Protein AF-A0A1I7KF90-F1 (a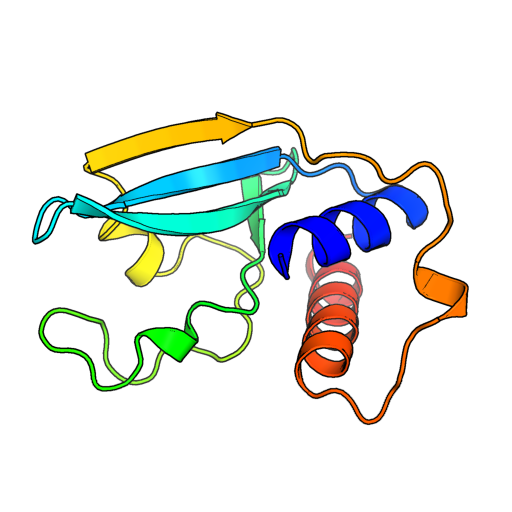fdb_monomer_lite)

Radius of gyration: 13.89 Å; chains: 1; bounding box: 34×28×33 Å

Foldseek 3Di:
DLQLLLQQQCVVVVWHWKWKWFAAPPPRDTDIWIATPVRWTWDQCLCVCAPPPPADHPDDNIGTGHDDPSVVRRHPDIDIHGRDHDPDRPVVPDDPVDPSSVSSVVSVVCCVVPPD

Structure (mmCIF, N/CA/C/O backbone):
data_AF-A0A1I7KF90-F1
#
_entry.id   AF-A0A1I7KF90-F1
#
loop_
_atom_site.group_PDB
_atom_site.id
_atom_site.type_symbol
_atom_site.label_atom_id
_atom_site.label_alt_id
_atom_site.label_comp_id
_atom_site.label_asym_id
_atom_site.label_entity_id
_atom_site.label_seq_id
_atom_site.pdbx_PDB_ins_code
_atom_site.Cartn_x
_atom_site.Cartn_y
_atom_site.Cartn_z
_atom_site.occupancy
_atom_site.B_iso_or_equiv
_atom_site.auth_seq_id
_atom_site.auth_comp_id
_atom_site.auth_asym_id
_atom_site.auth_atom_id
_atom_site.pdbx_PDB_model_num
ATOM 1 N N . MET A 1 1 ? 0.189 13.649 -0.388 1.00 59.22 1 MET A N 1
ATOM 2 C CA . MET A 1 1 ? 0.467 12.379 -1.100 1.00 59.22 1 MET A CA 1
ATOM 3 C C . MET A 1 1 ? -0.632 11.377 -0.757 1.00 59.22 1 MET A C 1
ATOM 5 O O . MET A 1 1 ? -1.316 11.559 0.235 1.00 59.22 1 MET A O 1
ATOM 9 N N . GLY A 1 2 ? -0.891 10.368 -1.585 1.00 64.56 2 GLY A N 1
ATOM 10 C CA . GLY A 1 2 ? -2.072 9.494 -1.436 1.00 64.56 2 GLY A CA 1
ATOM 11 C C . GLY A 1 2 ? -2.014 8.598 -0.220 1.00 64.56 2 GLY A C 1
ATOM 12 O O . GLY A 1 2 ? -3.022 8.426 0.451 1.00 64.56 2 GLY A O 1
ATOM 13 N N . SER A 1 3 ? -0.815 8.112 0.090 1.00 71.69 3 SER A N 1
ATOM 14 C CA . SER A 1 3 ? -0.542 7.311 1.278 1.00 71.69 3 SER A CA 1
ATOM 15 C C . SER A 1 3 ? -0.705 8.130 2.567 1.00 71.69 3 SER A C 1
ATOM 17 O O . SER A 1 3 ? -1.196 7.598 3.550 1.00 71.69 3 SER A O 1
ATOM 19 N N . GLU A 1 4 ? -0.407 9.437 2.561 1.00 76.75 4 GLU A N 1
ATOM 20 C CA . GLU A 1 4 ? -0.634 10.320 3.725 1.00 76.75 4 GLU A CA 1
ATOM 21 C C . GLU A 1 4 ? -2.129 10.526 4.008 1.00 76.75 4 GLU A C 1
ATOM 23 O O . GLU A 1 4 ? -2.558 10.434 5.155 1.00 76.75 4 GLU A O 1
ATOM 28 N N . LEU A 1 5 ? -2.934 10.761 2.961 1.00 76.75 5 LEU A N 1
ATOM 29 C CA . LEU A 1 5 ? -4.390 10.869 3.099 1.00 76.75 5 LEU A CA 1
ATOM 30 C C . LEU A 1 5 ? -4.996 9.541 3.565 1.00 76.75 5 LEU A C 1
ATOM 32 O O . LEU A 1 5 ? -5.842 9.531 4.450 1.00 76.75 5 LEU A O 1
ATOM 36 N N . LEU A 1 6 ? -4.531 8.410 3.029 1.00 79.44 6 LEU A N 1
ATOM 37 C CA . LEU A 1 6 ? -4.990 7.100 3.486 1.00 79.44 6 LEU A CA 1
ATOM 38 C C . LEU A 1 6 ? -4.634 6.843 4.948 1.00 79.44 6 LEU A C 1
ATOM 40 O O . LEU A 1 6 ? -5.488 6.406 5.710 1.00 79.44 6 LEU A O 1
ATOM 44 N N . ALA A 1 7 ? -3.403 7.147 5.352 1.00 84.12 7 ALA A N 1
ATOM 45 C CA . ALA A 1 7 ? -2.960 6.939 6.721 1.00 84.12 7 ALA A CA 1
ATOM 46 C C . ALA A 1 7 ? -3.770 7.780 7.709 1.00 84.12 7 ALA A C 1
ATOM 48 O O . ALA A 1 7 ? -4.163 7.283 8.760 1.00 84.12 7 ALA A O 1
ATOM 49 N N . GLN A 1 8 ? -4.068 9.032 7.356 1.00 83.06 8 GLN A N 1
ATOM 50 C CA . GLN A 1 8 ? -4.925 9.891 8.164 1.00 83.06 8 GLN A CA 1
ATOM 51 C C . GLN A 1 8 ? -6.357 9.334 8.252 1.00 83.06 8 GLN A C 1
ATOM 53 O O . GLN A 1 8 ? -6.921 9.281 9.342 1.00 83.06 8 GLN A O 1
ATOM 58 N N . TYR A 1 9 ? -6.928 8.867 7.137 1.00 81.00 9 TYR A N 1
ATOM 59 C CA . TYR A 1 9 ? -8.276 8.294 7.118 1.00 81.00 9 TYR A CA 1
ATOM 60 C C . TYR A 1 9 ? -8.367 7.018 7.965 1.00 81.00 9 TYR A C 1
ATOM 62 O O . TYR A 1 9 ? -9.309 6.838 8.735 1.00 81.00 9 TYR A O 1
ATOM 70 N N . LEU A 1 10 ? -7.363 6.146 7.870 1.00 85.56 10 LEU A N 1
ATOM 71 C CA . LEU A 1 10 ? -7.251 4.945 8.696 1.00 85.56 10 LEU A CA 1
ATOM 72 C C . LEU A 1 10 ? -7.094 5.306 10.178 1.00 85.56 10 LEU A C 1
ATOM 74 O O . LEU A 1 10 ? -7.802 4.750 11.017 1.00 85.56 10 LEU A O 1
ATOM 78 N N . PHE A 1 11 ? -6.257 6.295 10.495 1.00 87.00 11 PHE A N 1
ATOM 79 C CA . PHE A 1 11 ? -6.051 6.766 11.862 1.00 87.00 11 PHE A CA 1
ATOM 80 C C . PHE A 1 11 ? -7.335 7.324 12.493 1.00 87.00 11 PHE A C 1
ATOM 82 O O . PHE A 1 11 ? -7.661 6.973 13.626 1.00 87.00 11 PHE A O 1
ATOM 89 N N . GLU A 1 12 ? -8.111 8.125 11.754 1.00 83.75 12 GLU A N 1
ATOM 90 C CA . GLU A 1 12 ? -9.434 8.617 12.182 1.00 83.75 12 GLU A CA 1
ATOM 91 C C . GLU A 1 12 ? -10.423 7.476 12.475 1.00 83.75 12 GLU A C 1
ATOM 93 O O . GLU A 1 12 ? -11.322 7.627 13.303 1.00 83.75 12 GLU A O 1
ATOM 98 N N . ASN A 1 13 ? -10.218 6.315 11.850 1.00 81.81 13 ASN A N 1
ATOM 99 C CA . ASN A 1 13 ? -10.981 5.091 12.073 1.00 81.81 13 ASN A CA 1
ATOM 100 C C . ASN A 1 13 ? -10.294 4.111 13.048 1.00 81.81 13 ASN A C 1
ATOM 102 O O . ASN A 1 13 ? -10.665 2.941 13.105 1.00 81.81 13 ASN A O 1
ATOM 106 N N . ASN A 1 14 ? -9.350 4.592 13.866 1.00 86.00 14 ASN A N 1
ATOM 107 C CA . ASN A 1 14 ? -8.600 3.837 14.882 1.00 86.00 14 ASN A CA 1
ATOM 108 C C . ASN A 1 14 ? -7.680 2.734 14.330 1.00 86.00 14 ASN A C 1
ATOM 110 O O . ASN A 1 14 ? -7.353 1.782 15.039 1.00 86.00 14 ASN A O 1
ATOM 114 N N . ILE A 1 15 ? -7.237 2.866 13.082 1.00 87.62 15 ILE A N 1
ATOM 115 C CA . ILE A 1 15 ? -6.297 1.949 12.440 1.00 87.62 15 ILE A CA 1
ATOM 116 C C . ILE A 1 15 ? -4.958 2.668 12.305 1.00 87.62 15 ILE A C 1
ATOM 118 O O . ILE A 1 15 ? -4.785 3.567 11.483 1.00 87.62 15 ILE A O 1
ATOM 122 N N . GLU A 1 16 ? -3.995 2.279 13.136 1.00 89.81 16 GLU A N 1
ATOM 123 C CA . GLU A 1 16 ? -2.637 2.814 13.063 1.00 89.81 16 GLU A CA 1
ATOM 124 C C . GLU A 1 16 ? -1.844 2.150 11.933 1.00 89.81 16 GLU A C 1
ATOM 126 O O . GLU A 1 16 ? -1.791 0.922 11.823 1.00 89.81 16 GLU A O 1
ATOM 131 N N . THR A 1 17 ? -1.167 2.976 11.139 1.00 91.94 17 THR A N 1
ATOM 132 C CA . THR A 1 17 ? -0.268 2.533 10.071 1.00 91.94 17 THR A CA 1
ATOM 133 C C . THR A 1 17 ? 1.091 3.207 10.168 1.00 91.94 17 THR A C 1
ATOM 135 O O . THR A 1 17 ? 1.202 4.334 10.647 1.00 91.94 17 THR A O 1
ATOM 138 N N . GLU A 1 18 ? 2.106 2.557 9.624 1.00 93.00 18 GLU A N 1
ATOM 139 C CA . GLU A 1 18 ? 3.410 3.127 9.309 1.00 93.00 18 GLU A CA 1
ATOM 140 C C . GLU A 1 18 ? 3.527 3.326 7.794 1.00 93.00 18 GLU A C 1
ATOM 142 O O . GLU A 1 18 ? 2.937 2.574 7.017 1.00 93.00 18 GLU A O 1
ATOM 147 N N . MET A 1 19 ? 4.271 4.344 7.360 1.00 92.81 19 MET A N 1
ATOM 148 C CA . MET A 1 19 ? 4.631 4.516 5.954 1.00 92.81 19 MET A CA 1
ATOM 149 C C . MET A 1 19 ? 5.938 3.781 5.687 1.00 92.81 19 MET A C 1
ATOM 151 O O . MET A 1 19 ? 6.928 3.996 6.384 1.00 92.81 19 MET A O 1
ATOM 155 N N . ILE A 1 20 ? 5.955 2.946 4.655 1.00 94.62 20 ILE A N 1
ATOM 156 C CA . ILE A 1 20 ? 7.173 2.307 4.171 1.00 94.62 20 ILE A CA 1
ATOM 157 C C . ILE A 1 20 ? 7.592 3.018 2.893 1.00 94.62 20 ILE A C 1
ATOM 159 O O . ILE A 1 20 ? 6.880 2.961 1.895 1.00 94.62 20 ILE A O 1
ATOM 163 N N . ASN A 1 21 ? 8.751 3.670 2.928 1.00 94.88 21 ASN A N 1
ATOM 164 C CA . ASN A 1 21 ? 9.408 4.235 1.756 1.00 94.88 21 ASN A CA 1
ATOM 165 C C . ASN A 1 21 ? 10.471 3.250 1.262 1.00 94.88 21 ASN A C 1
ATOM 167 O O . ASN A 1 21 ? 11.539 3.116 1.867 1.00 94.88 21 ASN A O 1
ATOM 171 N N . GLY A 1 22 ? 10.137 2.512 0.206 1.00 95.94 22 GLY A N 1
ATOM 172 C CA . GLY A 1 22 ? 11.005 1.513 -0.399 1.00 95.94 22 GLY A CA 1
ATOM 173 C C . GLY A 1 22 ? 11.770 2.057 -1.601 1.00 95.94 22 GLY A C 1
ATOM 174 O O . GLY A 1 22 ? 11.211 2.770 -2.431 1.00 95.94 22 GLY A O 1
ATOM 175 N N . THR A 1 23 ? 13.031 1.656 -1.732 1.00 96.50 23 THR A N 1
ATOM 176 C CA . THR A 1 23 ? 13.912 2.022 -2.850 1.00 96.50 23 THR A CA 1
ATOM 177 C C . THR A 1 23 ? 14.120 0.830 -3.783 1.00 96.50 23 THR A C 1
ATOM 179 O O . THR A 1 23 ? 14.407 -0.288 -3.341 1.00 96.50 23 THR A O 1
ATOM 182 N N . SER A 1 24 ? 14.003 1.065 -5.089 1.00 93.88 24 SER A N 1
ATOM 183 C CA . SER A 1 24 ? 14.302 0.099 -6.148 1.00 93.88 24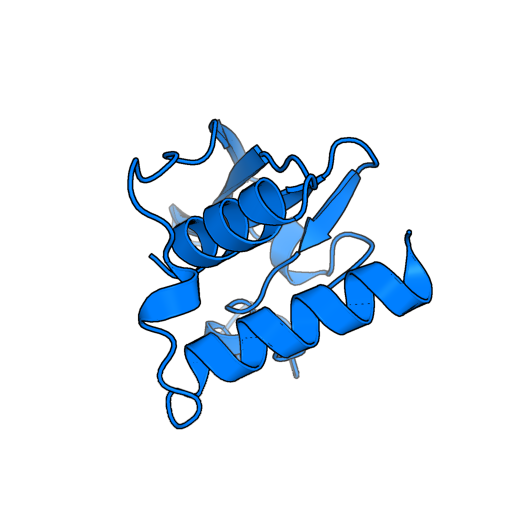 SER A CA 1
ATOM 184 C C . SER A 1 24 ? 15.804 0.025 -6.417 1.00 93.88 24 SER A C 1
ATOM 186 O O . SER A 1 24 ? 16.471 1.041 -6.602 1.00 93.88 24 SER A O 1
ATOM 188 N N . LYS A 1 25 ? 16.353 -1.191 -6.522 1.00 89.19 25 LYS A N 1
ATOM 189 C CA . LYS A 1 25 ? 17.765 -1.388 -6.903 1.00 89.19 25 LYS A CA 1
ATOM 190 C C . LYS A 1 25 ? 18.038 -1.067 -8.378 1.00 89.19 25 LYS A C 1
ATOM 192 O O . LYS A 1 25 ? 19.190 -0.860 -8.751 1.00 89.19 25 LYS A O 1
ATOM 197 N N . MET A 1 26 ? 17.010 -1.108 -9.227 1.00 87.81 26 MET A N 1
ATOM 198 C CA . MET A 1 26 ? 17.181 -1.000 -10.680 1.00 87.81 26 MET A CA 1
ATOM 199 C C . MET A 1 26 ? 17.542 0.425 -11.099 1.00 87.81 26 MET A C 1
ATOM 201 O O . MET A 1 26 ? 18.397 0.621 -11.957 1.00 87.81 26 MET A O 1
ATOM 205 N N . ASP A 1 27 ? 16.907 1.408 -10.471 1.00 88.88 27 ASP A N 1
ATOM 206 C CA . ASP A 1 27 ? 16.925 2.808 -10.892 1.00 88.88 27 ASP A CA 1
ATOM 207 C C . ASP A 1 27 ? 16.953 3.803 -9.719 1.00 88.88 27 ASP A C 1
ATOM 209 O O . ASP A 1 27 ? 16.956 5.011 -9.946 1.00 88.88 27 ASP A O 1
ATOM 213 N N . ASN A 1 28 ? 17.013 3.319 -8.471 1.00 90.56 28 ASN A N 1
ATOM 214 C CA . ASN A 1 28 ? 16.874 4.118 -7.247 1.00 90.56 28 ASN A CA 1
ATOM 215 C C . ASN A 1 28 ? 15.554 4.903 -7.173 1.00 90.56 28 ASN A C 1
ATOM 217 O O . ASN A 1 28 ? 15.476 5.909 -6.471 1.00 90.56 28 ASN A O 1
ATOM 221 N N . SER A 1 29 ? 14.516 4.462 -7.890 1.00 92.12 29 SER A N 1
ATOM 222 C CA . SER A 1 29 ? 13.175 5.014 -7.713 1.00 92.12 29 SER A CA 1
ATOM 223 C C . SER A 1 29 ? 12.616 4.638 -6.341 1.00 92.12 29 SER A C 1
ATOM 225 O O . SER A 1 29 ? 12.988 3.617 -5.753 1.00 92.12 29 SER A O 1
ATOM 227 N N . HIS A 1 30 ? 11.716 5.477 -5.834 1.00 93.00 30 HIS A N 1
ATOM 228 C CA . HIS A 1 30 ? 11.066 5.287 -4.544 1.00 93.00 30 HIS A CA 1
ATOM 229 C C . HIS A 1 30 ? 9.591 4.961 -4.723 1.00 93.00 30 HIS A C 1
ATOM 231 O O . HIS A 1 30 ? 8.933 5.483 -5.626 1.00 93.00 30 HIS A O 1
ATOM 237 N N . HIS A 1 31 ? 9.065 4.146 -3.818 1.00 94.38 31 HIS A N 1
ATOM 238 C CA . HIS A 1 31 ? 7.646 3.848 -3.732 1.00 94.38 31 HIS A CA 1
ATOM 239 C C . HIS A 1 31 ? 7.195 3.812 -2.278 1.00 94.38 31 HIS A C 1
ATOM 241 O O . HIS A 1 31 ? 7.925 3.327 -1.415 1.00 94.38 31 HIS A O 1
ATOM 247 N N . VAL A 1 32 ? 5.999 4.339 -2.014 1.00 93.44 32 VAL A N 1
ATOM 248 C CA . VAL A 1 32 ? 5.483 4.515 -0.654 1.00 93.44 32 VAL A CA 1
ATOM 249 C C . VAL A 1 32 ? 4.146 3.817 -0.489 1.00 93.44 32 VAL A C 1
ATOM 251 O O . VAL A 1 32 ? 3.167 4.174 -1.145 1.00 93.44 32 VAL A O 1
ATOM 254 N N . TRP A 1 33 ? 4.085 2.897 0.466 1.00 94.69 33 TRP A N 1
ATOM 255 C CA . TRP A 1 33 ? 2.862 2.206 0.870 1.00 94.69 33 TRP A CA 1
ATOM 256 C C . TRP A 1 33 ? 2.683 2.256 2.387 1.00 94.69 33 TRP A C 1
ATOM 258 O O . TRP A 1 33 ? 3.566 2.719 3.113 1.00 94.69 33 TRP A O 1
ATOM 268 N N . LEU A 1 34 ? 1.522 1.817 2.869 1.00 94.25 34 LEU A N 1
ATOM 269 C CA . LEU A 1 34 ? 1.235 1.729 4.297 1.00 94.25 34 LEU A CA 1
ATOM 270 C C . LEU A 1 34 ? 1.345 0.293 4.792 1.00 94.25 34 LEU A C 1
ATOM 272 O O . LEU A 1 34 ? 1.068 -0.654 4.057 1.00 94.25 34 LEU 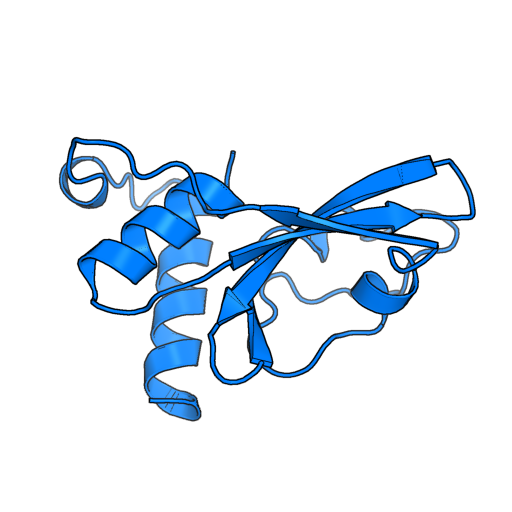A O 1
ATOM 276 N N . CYS A 1 35 ? 1.704 0.150 6.060 1.00 94.69 35 CYS A N 1
ATOM 277 C CA . CYS A 1 35 ? 1.698 -1.119 6.769 1.00 94.69 35 CYS A CA 1
ATOM 278 C C . CYS A 1 35 ? 1.005 -0.951 8.121 1.00 94.69 35 CYS A C 1
ATOM 280 O O . CYS A 1 35 ? 1.283 0.013 8.833 1.00 94.69 35 CYS A O 1
ATOM 282 N N . THR A 1 36 ? 0.091 -1.849 8.482 1.00 93.06 36 THR A N 1
ATOM 283 C CA . THR A 1 36 ? -0.489 -1.872 9.834 1.00 93.06 36 THR A CA 1
ATOM 284 C C . THR A 1 36 ? 0.471 -2.536 10.828 1.00 93.06 36 THR A C 1
ATOM 286 O O . THR A 1 36 ? 1.448 -3.178 10.442 1.00 93.06 36 THR A O 1
ATOM 289 N N . LYS A 1 37 ? 0.166 -2.442 12.130 1.00 89.38 37 LYS A N 1
ATOM 290 C CA . LYS A 1 37 ? 0.892 -3.191 13.176 1.00 89.38 37 LYS A CA 1
ATOM 291 C C . LYS A 1 37 ? 0.826 -4.712 12.997 1.00 89.38 37 LYS A C 1
ATOM 293 O O . LYS A 1 37 ? 1.735 -5.403 13.444 1.00 89.38 37 LYS A O 1
ATOM 298 N N . ASP A 1 38 ? -0.217 -5.209 12.336 1.00 90.44 38 ASP A N 1
ATOM 299 C CA . ASP A 1 38 ? -0.427 -6.631 12.041 1.00 90.44 38 ASP A CA 1
ATOM 300 C C . ASP A 1 38 ? 0.206 -7.052 10.699 1.00 90.44 38 ASP A C 1
ATOM 302 O O . ASP A 1 38 ? -0.190 -8.051 10.105 1.00 90.44 38 ASP A O 1
ATOM 306 N N . GLU A 1 39 ? 1.173 -6.270 10.204 1.00 91.94 39 GLU A N 1
ATOM 307 C CA . GLU A 1 39 ? 1.916 -6.509 8.957 1.00 91.94 39 GLU A CA 1
ATOM 308 C C . GLU A 1 39 ? 1.033 -6.548 7.692 1.00 91.94 39 GLU A C 1
ATOM 310 O O . GLU A 1 39 ? 1.393 -7.144 6.673 1.00 91.94 39 GLU A O 1
ATOM 315 N N . ILE A 1 40 ? -0.122 -5.871 7.724 1.00 95.25 40 ILE A N 1
ATOM 316 C CA . ILE A 1 40 ? -1.008 -5.745 6.563 1.00 95.25 40 ILE A CA 1
ATOM 317 C C . ILE A 1 40 ? -0.518 -4.590 5.693 1.00 95.25 40 ILE A C 1
ATOM 319 O O . ILE A 1 40 ? -0.577 -3.426 6.084 1.00 95.25 40 ILE A O 1
ATOM 323 N N . THR A 1 41 ? -0.075 -4.920 4.484 1.00 95.69 41 THR A N 1
ATOM 324 C CA . THR A 1 41 ? 0.267 -3.971 3.423 1.00 95.69 41 THR A CA 1
ATOM 325 C C . THR A 1 41 ? -0.994 -3.348 2.841 1.00 95.69 41 THR A C 1
ATOM 327 O O . THR A 1 41 ? -1.940 -4.065 2.515 1.00 95.69 41 THR A O 1
ATOM 330 N N . ILE A 1 42 ? -0.985 -2.027 2.671 1.00 95.00 42 ILE A N 1
ATOM 331 C CA . ILE A 1 42 ? -2.041 -1.258 2.015 1.00 95.00 42 ILE A CA 1
ATOM 332 C C . ILE A 1 42 ? -1.397 -0.322 0.985 1.00 95.00 42 ILE A C 1
ATOM 334 O O . ILE A 1 42 ? -0.650 0.593 1.340 1.00 95.00 42 ILE A O 1
ATOM 338 N N . ASP A 1 43 ? -1.708 -0.529 -0.293 1.00 94.31 43 ASP A N 1
ATOM 339 C CA . ASP A 1 43 ? -1.179 0.267 -1.401 1.00 94.31 43 ASP A CA 1
ATOM 340 C C . ASP A 1 43 ? -2.247 0.539 -2.466 1.00 94.31 43 ASP A C 1
ATOM 342 O O . ASP A 1 43 ? -2.766 -0.370 -3.106 1.00 94.31 43 ASP A O 1
ATOM 346 N N . ILE A 1 44 ? -2.561 1.817 -2.669 1.00 92.56 44 ILE A N 1
ATOM 347 C CA . ILE A 1 44 ? -3.572 2.300 -3.628 1.00 92.56 44 ILE A CA 1
ATOM 348 C C . ILE A 1 44 ? -2.952 2.912 -4.895 1.00 92.56 44 ILE A C 1
ATOM 350 O O . ILE A 1 44 ? -3.653 3.500 -5.724 1.00 92.56 44 ILE A O 1
ATOM 354 N N . THR A 1 45 ? -1.622 2.884 -4.987 1.00 92.12 45 THR A N 1
ATOM 355 C CA . THR A 1 45 ? -0.837 3.548 -6.035 1.00 92.12 45 THR A CA 1
ATOM 356 C C . THR A 1 45 ? 0.092 2.602 -6.787 1.00 92.12 45 THR A C 1
ATOM 358 O O . THR A 1 45 ? 0.712 3.028 -7.755 1.00 92.12 45 THR A O 1
ATOM 361 N N . ALA A 1 46 ? 0.175 1.328 -6.391 1.00 91.94 46 ALA A N 1
ATOM 362 C CA . ALA A 1 46 ? 0.997 0.305 -7.037 1.00 91.94 46 ALA A CA 1
ATOM 363 C C . ALA A 1 46 ? 0.788 0.215 -8.560 1.00 91.94 46 ALA A C 1
ATOM 365 O O . ALA A 1 46 ? 1.728 -0.015 -9.321 1.00 91.94 46 ALA A O 1
ATOM 366 N N . ASP A 1 47 ? -0.442 0.422 -9.026 1.00 92.88 47 ASP A N 1
ATOM 367 C CA . ASP A 1 47 ? -0.810 0.349 -10.438 1.00 92.88 47 ASP A CA 1
ATOM 368 C C . ASP A 1 47 ? -0.206 1.457 -11.307 1.00 92.88 47 ASP A C 1
ATOM 370 O O . ASP A 1 47 ? -0.205 1.318 -12.530 1.00 92.88 47 ASP A O 1
ATOM 374 N N . GLN A 1 48 ? 0.387 2.502 -10.718 1.00 92.31 48 GLN A N 1
ATOM 375 C CA . GLN A 1 48 ? 1.165 3.504 -11.460 1.00 92.31 48 GLN A CA 1
ATOM 376 C C . GLN A 1 48 ? 2.359 2.895 -12.219 1.00 92.31 48 GLN A C 1
ATOM 378 O O . GLN A 1 48 ? 2.866 3.489 -13.172 1.00 92.31 48 GLN A O 1
ATOM 383 N N . PHE A 1 49 ? 2.803 1.705 -11.803 1.00 92.38 49 PHE A N 1
ATOM 384 C CA . PHE A 1 49 ? 3.898 0.962 -12.421 1.00 92.38 49 PHE A CA 1
ATOM 385 C C . PHE A 1 49 ? 3.441 0.017 -13.544 1.00 92.38 49 PHE A C 1
ATOM 387 O O . PHE A 1 49 ? 4.276 -0.621 -14.187 1.00 92.38 49 PHE A O 1
ATOM 394 N N . ASN A 1 50 ? 2.136 -0.074 -13.827 1.00 92.31 50 ASN A N 1
ATOM 395 C CA . ASN A 1 50 ? 1.641 -0.902 -14.925 1.00 92.31 50 ASN A CA 1
ATOM 396 C C . ASN A 1 50 ? 2.200 -0.433 -16.277 1.00 92.31 50 ASN A C 1
ATOM 398 O O . ASN A 1 50 ? 2.119 0.739 -16.638 1.00 92.31 50 ASN A O 1
ATOM 402 N N . GLY A 1 51 ? 2.746 -1.380 -17.046 1.00 90.56 51 GLY A N 1
ATOM 403 C CA . GLY A 1 51 ? 3.336 -1.118 -18.363 1.00 90.56 51 GLY A CA 1
ATOM 404 C C . GLY A 1 51 ? 4.777 -0.601 -18.330 1.00 90.56 51 GLY A C 1
ATOM 405 O O . GLY A 1 51 ? 5.349 -0.374 -19.395 1.00 90.56 51 GLY A O 1
ATOM 406 N N . GLN A 1 52 ? 5.376 -0.441 -17.148 1.00 90.81 52 GLN A N 1
ATOM 407 C CA . GLN A 1 52 ? 6.790 -0.093 -17.024 1.00 90.81 52 GLN A CA 1
ATOM 408 C C . GLN A 1 52 ? 7.683 -1.332 -17.182 1.00 90.81 52 GLN A C 1
ATOM 410 O O . GLN A 1 52 ? 7.358 -2.427 -16.719 1.00 90.81 52 GLN A O 1
ATOM 415 N N . GLU A 1 53 ? 8.827 -1.160 -17.844 1.00 89.31 53 GLU A N 1
ATOM 416 C CA . GLU A 1 53 ? 9.807 -2.232 -18.019 1.00 89.31 53 GLU A CA 1
ATOM 417 C C . GLU A 1 53 ? 10.399 -2.653 -16.664 1.00 89.31 53 GLU A C 1
ATOM 419 O O . GLU A 1 53 ? 10.712 -1.817 -15.820 1.00 89.31 53 GLU A O 1
ATOM 424 N N . GLY A 1 54 ? 10.531 -3.962 -16.437 1.00 86.44 54 GLY A N 1
ATOM 425 C CA . GLY A 1 54 ? 11.028 -4.506 -15.168 1.00 86.44 54 GLY A CA 1
ATOM 426 C C . GLY A 1 54 ? 9.992 -4.567 -14.039 1.00 86.44 54 GLY A C 1
ATOM 427 O O . GLY A 1 54 ? 10.301 -5.114 -12.981 1.00 86.44 54 GLY A O 1
ATOM 428 N N . MET A 1 55 ? 8.765 -4.082 -14.260 1.00 92.12 55 MET A N 1
ATOM 429 C CA . MET A 1 55 ? 7.665 -4.160 -13.293 1.00 92.12 55 MET A CA 1
ATOM 430 C C . MET A 1 55 ? 6.741 -5.361 -13.574 1.00 92.12 55 MET A C 1
ATOM 432 O O . MET A 1 55 ? 6.677 -5.842 -14.711 1.00 92.12 55 MET A O 1
ATOM 436 N N . PRO A 1 56 ? 6.018 -5.888 -12.564 1.00 91.56 56 PRO A N 1
ATOM 437 C CA . PRO A 1 56 ? 5.055 -6.964 -12.768 1.00 91.56 56 PRO A CA 1
ATOM 438 C C . PRO A 1 56 ? 3.953 -6.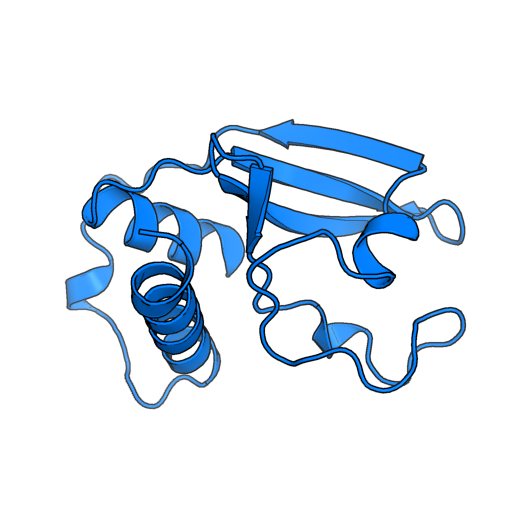544 -13.746 1.00 91.56 56 PRO A C 1
ATOM 440 O O . PRO A 1 56 ? 3.496 -5.403 -13.740 1.00 91.56 56 PRO A O 1
ATOM 443 N N . SER A 1 57 ? 3.481 -7.481 -14.565 1.00 88.44 57 SER A N 1
ATOM 444 C CA . SER A 1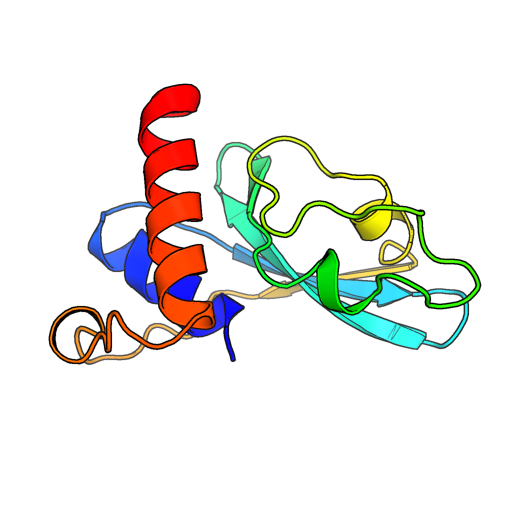 57 ? 2.302 -7.260 -15.406 1.00 88.44 57 SER A CA 1
ATOM 445 C C . SER A 1 57 ? 1.021 -7.317 -14.569 1.00 88.44 57 SER A C 1
ATOM 447 O O . SER A 1 57 ? 0.871 -8.251 -13.782 1.00 88.44 57 SER A O 1
ATOM 449 N N . ASN A 1 58 ? 0.071 -6.412 -14.823 1.00 88.69 58 ASN A N 1
ATOM 450 C CA . ASN A 1 58 ? -1.261 -6.382 -14.198 1.00 88.69 58 ASN A CA 1
ATOM 451 C C . ASN A 1 58 ? -1.223 -6.223 -12.669 1.00 88.69 58 ASN A C 1
ATOM 453 O O . ASN A 1 58 ? -1.820 -7.008 -11.936 1.00 88.69 58 ASN A O 1
ATOM 457 N N . ILE A 1 59 ? -0.513 -5.204 -12.191 1.00 94.19 59 ILE A N 1
ATOM 458 C CA . ILE A 1 59 ? -0.534 -4.792 -10.788 1.00 94.19 59 ILE A CA 1
ATOM 459 C C . ILE A 1 59 ? -1.952 -4.337 -10.435 1.00 94.19 59 ILE A C 1
ATOM 461 O O . ILE A 1 59 ? -2.540 -3.521 -11.154 1.00 94.19 59 ILE A O 1
ATOM 465 N N . GLU A 1 60 ? -2.490 -4.879 -9.342 1.00 93.94 60 GLU A N 1
ATOM 466 C CA . GLU A 1 60 ? -3.825 -4.538 -8.856 1.00 93.94 60 GLU A CA 1
ATOM 467 C C . GLU A 1 60 ? -3.910 -3.040 -8.502 1.00 93.94 60 GLU A C 1
ATOM 469 O O . GLU A 1 60 ? -2.973 -2.498 -7.910 1.00 93.94 60 GLU A O 1
ATOM 474 N N . PRO A 1 61 ? -5.026 -2.356 -8.828 1.00 91.50 61 PRO A N 1
ATOM 475 C CA . PRO A 1 61 ? -5.220 -0.944 -8.489 1.00 91.50 61 PRO A CA 1
ATOM 476 C C . PRO A 1 61 ? -5.180 -0.633 -6.994 1.00 91.50 61 PRO A C 1
ATOM 478 O O . PRO A 1 61 ? -4.925 0.517 -6.624 1.00 91.50 61 PRO A O 1
ATOM 481 N N . ILE A 1 62 ? -5.496 -1.635 -6.172 1.00 93.88 62 ILE A N 1
ATOM 482 C CA . ILE A 1 62 ? -5.547 -1.587 -4.715 1.00 93.88 62 ILE A CA 1
ATOM 483 C C . ILE A 1 62 ? -5.027 -2.923 -4.201 1.00 93.88 62 ILE A C 1
ATOM 485 O O . ILE A 1 62 ? -5.539 -3.973 -4.578 1.00 93.88 62 ILE A O 1
ATOM 489 N N . ILE A 1 63 ? -4.042 -2.874 -3.315 1.00 95.12 63 ILE A N 1
ATOM 490 C CA . ILE A 1 63 ? -3.463 -4.039 -2.657 1.00 95.12 63 ILE A CA 1
ATOM 491 C C . ILE A 1 63 ? -3.718 -3.886 -1.162 1.00 95.12 63 ILE A C 1
ATOM 493 O O . ILE A 1 63 ? -3.285 -2.905 -0.563 1.00 95.12 63 ILE A O 1
ATOM 497 N N . VAL A 1 64 ? -4.415 -4.853 -0.564 1.00 95.69 64 VAL A N 1
ATOM 498 C CA . VAL A 1 64 ? -4.620 -4.956 0.889 1.00 95.69 64 VAL A CA 1
ATOM 499 C C . VAL A 1 64 ? -4.332 -6.391 1.310 1.00 95.69 64 VAL A C 1
ATOM 501 O O . VAL A 1 64 ? -4.981 -7.314 0.813 1.00 95.69 64 VAL A O 1
ATOM 504 N N . GLY A 1 65 ? -3.360 -6.592 2.198 1.00 95.56 65 GLY A N 1
ATOM 505 C CA . GLY A 1 65 ? -2.971 -7.919 2.676 1.00 95.56 65 GLY A CA 1
ATOM 506 C C . GLY A 1 65 ? -1.460 -8.114 2.722 1.00 95.56 65 GLY A C 1
ATOM 507 O O . GLY A 1 65 ? -0.731 -7.268 3.220 1.00 95.56 65 GLY A O 1
ATOM 508 N N . ASN A 1 66 ? -0.979 -9.245 2.209 1.00 94.62 66 ASN A N 1
ATOM 509 C CA . ASN A 1 66 ? 0.456 -9.533 2.157 1.00 94.62 66 ASN A CA 1
ATOM 510 C C . ASN A 1 66 ? 1.171 -8.672 1.103 1.00 94.62 66 ASN A C 1
ATOM 512 O O . ASN A 1 66 ? 0.570 -8.257 0.110 1.00 94.62 66 ASN A O 1
ATOM 516 N N . GLU A 1 67 ? 2.488 -8.506 1.250 1.00 93.88 67 GLU A N 1
ATOM 517 C CA . GLU A 1 67 ? 3.307 -7.859 0.223 1.00 93.88 67 GLU A CA 1
ATOM 518 C C . GLU A 1 67 ? 3.165 -8.542 -1.151 1.00 93.88 67 GLU A C 1
ATOM 520 O O . GLU A 1 67 ? 3.559 -9.694 -1.365 1.00 93.88 67 GLU A O 1
ATOM 525 N N . ALA A 1 68 ? 2.671 -7.781 -2.126 1.00 94.44 68 ALA A N 1
ATOM 526 C CA . ALA A 1 68 ? 2.698 -8.138 -3.541 1.00 94.44 68 ALA A CA 1
ATOM 527 C C . ALA A 1 68 ? 4.118 -8.071 -4.158 1.00 94.44 68 ALA A C 1
ATOM 529 O O . ALA A 1 68 ? 5.002 -7.408 -3.608 1.00 94.44 68 ALA A O 1
ATOM 530 N N . PRO A 1 69 ? 4.353 -8.693 -5.337 1.00 94.81 69 PRO A N 1
ATOM 531 C CA . PRO A 1 69 ? 5.657 -8.695 -6.010 1.00 94.81 69 PRO A CA 1
ATOM 532 C C . PRO A 1 69 ? 6.279 -7.313 -6.243 1.00 94.81 69 PRO A C 1
ATOM 534 O O . PRO A 1 69 ? 7.499 -7.192 -6.183 1.00 94.81 69 PRO A O 1
ATOM 537 N N . ILE A 1 70 ? 5.462 -6.277 -6.458 1.00 94.50 70 ILE A N 1
ATOM 538 C CA . ILE A 1 70 ? 5.933 -4.897 -6.631 1.00 94.50 70 ILE A CA 1
ATOM 539 C C . ILE A 1 70 ? 6.729 -4.408 -5.410 1.00 94.50 70 ILE A C 1
ATOM 541 O O . ILE A 1 70 ? 7.818 -3.870 -5.570 1.00 94.50 70 ILE A O 1
ATOM 545 N N . HIS A 1 71 ? 6.295 -4.708 -4.183 1.00 95.38 71 HIS A N 1
ATOM 546 C CA . HIS A 1 71 ? 6.996 -4.289 -2.960 1.00 95.38 71 HIS A CA 1
ATOM 547 C C . HIS A 1 71 ? 8.380 -4.934 -2.812 1.00 95.38 71 HIS A C 1
ATOM 549 O O . HIS A 1 71 ? 9.279 -4.366 -2.189 1.00 95.38 71 HIS A O 1
ATOM 555 N N . LYS A 1 72 ? 8.580 -6.117 -3.408 1.00 93.75 72 LYS A N 1
ATOM 556 C CA . LYS A 1 72 ? 9.882 -6.802 -3.424 1.00 93.75 72 LYS A CA 1
ATOM 557 C C . LYS A 1 72 ? 10.877 -6.127 -4.364 1.00 93.75 72 LYS A C 1
ATOM 559 O O . LYS A 1 72 ? 12.077 -6.267 -4.166 1.00 93.75 72 LYS A O 1
ATOM 564 N N . ILE A 1 73 ? 10.401 -5.394 -5.371 1.00 94.81 73 ILE A N 1
ATOM 565 C CA . ILE A 1 73 ? 11.265 -4.589 -6.245 1.00 94.81 73 ILE A CA 1
ATOM 566 C C . ILE A 1 73 ? 11.841 -3.408 -5.456 1.00 94.81 73 ILE A C 1
ATOM 568 O O . ILE A 1 73 ? 13.028 -3.107 -5.570 1.00 94.81 73 ILE A O 1
ATOM 572 N N . PHE A 1 74 ? 11.030 -2.817 -4.577 1.00 95.88 74 PHE A N 1
ATOM 573 C CA . PHE A 1 74 ? 11.392 -1.706 -3.695 1.00 95.88 74 PHE A CA 1
ATOM 574 C C . PHE A 1 74 ? 11.977 -2.166 -2.345 1.00 95.88 74 PHE A C 1
ATOM 576 O O . PHE A 1 74 ? 11.667 -1.613 -1.290 1.00 95.88 74 PHE A O 1
ATOM 583 N N . SER A 1 75 ? 12.793 -3.225 -2.347 1.00 94.12 75 SER A N 1
ATOM 584 C CA . SER A 1 75 ? 13.381 -3.799 -1.127 1.00 94.12 75 SER A CA 1
ATOM 585 C C . SER A 1 75 ? 14.877 -3.518 -0.953 1.00 94.12 75 SER A C 1
ATOM 587 O O . SER A 1 75 ? 15.494 -4.128 -0.082 1.00 94.12 75 SER A O 1
ATOM 589 N N . TYR A 1 76 ? 15.493 -2.677 -1.795 1.00 93.12 76 TYR A N 1
ATOM 590 C CA . TYR A 1 76 ? 16.926 -2.371 -1.675 1.00 93.12 76 TYR A CA 1
ATOM 591 C C . TYR A 1 76 ? 17.229 -1.633 -0.371 1.00 93.12 76 TYR A C 1
ATOM 593 O O . TYR A 1 76 ? 18.159 -1.985 0.351 1.00 93.12 76 TYR A O 1
ATOM 601 N N . GLU A 1 77 ? 16.388 -0.654 -0.063 1.00 95.25 77 GLU A N 1
ATOM 602 C CA . GLU A 1 77 ? 16.344 0.058 1.203 1.00 95.25 77 GLU A CA 1
ATOM 603 C C . GLU A 1 77 ? 14.876 0.300 1.547 1.00 95.25 77 GLU A C 1
ATOM 605 O O . GLU A 1 77 ? 14.061 0.504 0.646 1.00 95.25 77 GLU A O 1
ATOM 610 N N . ARG A 1 78 ? 14.533 0.235 2.835 1.00 95.25 78 ARG A N 1
ATOM 611 C CA . ARG A 1 78 ? 13.194 0.552 3.332 1.00 95.25 78 ARG A CA 1
ATOM 612 C C . ARG A 1 78 ? 13.317 1.417 4.571 1.00 95.25 78 ARG A C 1
ATOM 614 O O . ARG A 1 78 ? 13.895 0.988 5.569 1.00 95.25 78 ARG A O 1
ATOM 621 N N . ILE A 1 79 ? 12.768 2.620 4.490 1.00 95.06 79 ILE A N 1
ATOM 622 C CA . ILE A 1 79 ? 12.689 3.551 5.611 1.00 95.06 79 ILE A CA 1
ATOM 623 C C . ILE A 1 79 ? 11.258 3.507 6.135 1.00 95.06 79 ILE A C 1
ATOM 625 O O . ILE A 1 79 ? 10.308 3.670 5.370 1.00 95.06 79 ILE A O 1
ATOM 629 N N . ILE A 1 80 ? 11.119 3.247 7.434 1.00 92.88 80 ILE A N 1
ATOM 630 C CA . ILE A 1 80 ? 9.831 3.268 8.123 1.00 92.88 80 ILE A CA 1
ATOM 631 C C . ILE A 1 80 ? 9.640 4.662 8.709 1.00 92.88 80 ILE A C 1
ATOM 633 O O . ILE A 1 80 ? 10.447 5.128 9.517 1.00 92.88 80 ILE A O 1
ATOM 637 N N . GLU A 1 81 ? 8.563 5.319 8.303 1.00 88.88 81 GLU A N 1
ATOM 638 C CA . GLU A 1 81 ? 8.205 6.662 8.731 1.00 88.88 81 GLU A CA 1
ATOM 639 C C . GLU A 1 81 ? 6.841 6.647 9.416 1.00 88.88 81 GLU A C 1
ATOM 641 O O . GLU A 1 81 ? 5.923 5.917 9.035 1.00 88.88 81 GLU A O 1
ATOM 646 N N . LYS A 1 82 ? 6.677 7.493 10.434 1.00 82.88 82 LYS A N 1
ATOM 647 C CA . LYS A 1 82 ? 5.344 7.739 10.982 1.00 82.88 82 LYS A CA 1
ATOM 648 C C . LYS A 1 82 ? 4.562 8.597 9.989 1.00 82.88 82 LYS A C 1
ATOM 650 O O . LYS A 1 82 ? 5.110 9.607 9.541 1.00 82.88 82 LYS A O 1
ATOM 655 N N . PRO A 1 83 ? 3.301 8.255 9.676 1.00 73.88 83 PRO A N 1
ATOM 656 C CA . PRO A 1 83 ? 2.475 9.112 8.849 1.00 73.88 83 PRO A CA 1
ATOM 657 C C . PRO A 1 83 ? 2.367 10.503 9.462 1.00 73.88 83 PRO A C 1
ATOM 659 O O . PRO A 1 83 ? 2.242 10.653 10.682 1.00 73.88 83 PRO A O 1
ATOM 662 N N . ILE A 1 84 ? 2.401 11.527 8.613 1.00 68.62 84 ILE A N 1
ATOM 663 C CA . ILE A 1 84 ? 2.121 12.890 9.052 1.00 68.62 84 ILE A CA 1
ATOM 664 C C . ILE A 1 84 ? 0.633 12.949 9.389 1.00 68.62 84 ILE A C 1
ATOM 666 O O . ILE A 1 84 ? -0.210 12.930 8.495 1.00 68.62 84 ILE A O 1
ATOM 670 N N . CYS A 1 85 ? 0.311 13.013 10.681 1.00 62.53 85 CYS A N 1
ATOM 671 C CA . CYS A 1 85 ? -1.061 13.231 11.115 1.00 62.53 85 CYS A CA 1
ATOM 672 C C . CYS A 1 85 ? -1.442 14.682 10.807 1.00 62.53 85 CYS A C 1
ATOM 674 O O . CYS A 1 85 ? -0.872 15.625 11.367 1.00 62.53 85 CYS A O 1
ATOM 676 N N . LEU A 1 86 ? -2.381 14.866 9.884 1.00 61.28 86 LEU A N 1
ATOM 677 C CA . LEU A 1 86 ? -2.948 16.174 9.604 1.00 61.28 86 LEU A CA 1
ATOM 678 C C . LEU A 1 86 ? -3.879 16.526 10.769 1.00 61.28 86 LEU A C 1
ATOM 680 O O . LEU A 1 86 ? -4.759 15.758 11.137 1.00 61.28 86 LEU A O 1
ATOM 684 N N . MET A 1 87 ? -3.689 17.703 11.370 1.00 53.94 87 MET A N 1
ATOM 685 C CA . MET A 1 87 ? -4.480 18.142 12.532 1.00 53.94 87 MET A CA 1
ATOM 686 C C . MET A 1 87 ? -5.974 18.382 12.228 1.00 53.94 87 MET A C 1
ATOM 688 O O . MET A 1 87 ? -6.723 18.721 13.141 1.00 53.94 87 MET A O 1
ATOM 692 N N . HIS A 1 88 ? -6.407 18.240 10.972 1.00 58.91 88 HIS A N 1
ATOM 693 C CA . HIS A 1 88 ? -7.787 18.455 10.543 1.00 58.91 88 HIS A CA 1
ATOM 694 C C . HIS A 1 88 ? -8.368 17.169 9.943 1.00 58.91 88 HIS A C 1
ATOM 696 O O . HIS A 1 88 ? -7.668 16.534 9.151 1.00 58.91 88 HIS A O 1
ATOM 702 N N . PRO A 1 89 ? -9.627 16.813 10.276 1.00 57.88 89 PRO A N 1
ATOM 703 C CA . PRO A 1 89 ? -10.288 15.655 9.699 1.00 57.88 89 PRO A CA 1
ATOM 704 C C . PRO A 1 89 ? -10.385 15.788 8.185 1.00 57.88 89 PRO A C 1
ATOM 706 O O . PRO A 1 89 ? -11.009 16.727 7.694 1.00 57.88 89 PRO A O 1
ATOM 709 N N . ILE A 1 90 ? -9.802 14.852 7.446 1.00 63.84 90 ILE A N 1
ATOM 710 C CA . ILE A 1 90 ? -9.858 14.881 5.974 1.00 63.84 90 ILE A CA 1
ATOM 711 C C . ILE A 1 90 ? -11.184 14.339 5.432 1.00 63.84 90 ILE A C 1
ATOM 713 O O . ILE A 1 90 ? -11.540 14.622 4.292 1.00 63.84 90 ILE A O 1
ATOM 717 N N . TYR A 1 91 ? -11.950 13.601 6.245 1.00 56.16 91 TYR A N 1
ATOM 718 C CA . TYR A 1 91 ? -13.208 12.991 5.805 1.00 56.16 91 TYR A CA 1
ATOM 719 C C . TYR A 1 91 ? -14.290 14.008 5.406 1.00 56.16 91 TYR A C 1
ATOM 721 O O . TYR A 1 91 ? -15.194 13.683 4.639 1.00 56.16 91 TYR A O 1
ATOM 729 N N . GLN A 1 92 ? -14.218 15.243 5.914 1.00 56.50 92 GLN A N 1
ATOM 730 C CA . GLN A 1 92 ? -15.231 16.267 5.634 1.00 56.50 92 GLN A CA 1
ATOM 731 C C . GLN A 1 92 ? -15.113 16.877 4.227 1.00 56.50 92 GLN A C 1
ATOM 733 O O . GLN A 1 92 ? -16.078 17.483 3.768 1.00 56.50 92 GLN A O 1
ATOM 738 N N . ASP A 1 93 ? -13.993 16.647 3.532 1.00 59.78 93 ASP A N 1
ATOM 739 C CA . ASP A 1 93 ? -13.679 17.241 2.225 1.00 59.78 93 ASP A CA 1
ATOM 740 C C . ASP A 1 93 ? -13.504 16.192 1.105 1.00 59.78 93 ASP A C 1
ATOM 742 O O . ASP A 1 93 ? -12.936 16.498 0.058 1.00 59.78 93 ASP A O 1
ATOM 746 N N . VAL A 1 94 ? -13.982 14.955 1.311 1.00 61.91 94 VAL A N 1
ATOM 747 C CA . VAL A 1 94 ? -13.870 13.871 0.318 1.00 61.91 94 VAL A CA 1
ATOM 748 C C . VAL A 1 94 ? -14.778 14.148 -0.890 1.00 61.91 94 VAL A C 1
ATOM 750 O O . VAL A 1 94 ? -16.009 14.107 -0.799 1.00 61.91 94 VAL A O 1
ATOM 753 N N . ASP A 1 95 ? -14.162 14.402 -2.040 1.00 68.88 95 ASP A N 1
ATOM 754 C CA . ASP A 1 95 ? -14.779 14.409 -3.356 1.00 68.88 95 ASP A CA 1
ATOM 755 C C . ASP A 1 95 ? -14.892 12.973 -3.887 1.00 68.88 95 ASP A C 1
ATOM 757 O O . ASP A 1 95 ? -13.973 12.397 -4.469 1.00 68.88 95 ASP A O 1
ATOM 761 N N . TRP A 1 96 ? -16.091 12.407 -3.763 1.00 62.12 96 TRP A N 1
ATOM 762 C CA . TRP A 1 96 ? -16.434 11.067 -4.249 1.00 62.12 96 TRP A CA 1
ATOM 763 C C . TRP A 1 96 ? -16.320 10.879 -5.770 1.00 62.12 96 TRP A C 1
ATOM 765 O O . TRP A 1 96 ? -16.507 9.767 -6.260 1.00 62.12 96 TRP A O 1
ATOM 775 N N . THR A 1 97 ? -16.041 11.938 -6.534 1.00 69.12 97 THR A N 1
ATOM 776 C CA . THR A 1 97 ? -15.729 11.844 -7.967 1.00 69.12 97 THR A CA 1
ATOM 777 C C . THR A 1 97 ? -14.227 11.724 -8.243 1.00 69.12 97 THR A C 1
ATOM 779 O O . THR A 1 97 ? -13.820 11.386 -9.359 1.00 69.12 97 THR A O 1
ATOM 782 N N . ASN A 1 98 ? -13.388 11.932 -7.226 1.00 78.88 98 ASN A N 1
ATOM 783 C CA . ASN A 1 98 ? -11.950 11.757 -7.298 1.00 78.88 98 ASN A CA 1
ATOM 784 C C . ASN A 1 98 ? -11.588 10.267 -7.216 1.00 78.88 98 ASN A C 1
ATOM 786 O O . ASN A 1 98 ? -11.712 9.625 -6.175 1.00 78.88 98 ASN A O 1
ATOM 790 N N . VAL A 1 99 ? -11.054 9.728 -8.316 1.00 77.81 99 VAL A N 1
ATOM 791 C CA . VAL A 1 99 ? -10.623 8.321 -8.436 1.00 77.81 99 VAL A CA 1
ATOM 792 C C . VAL A 1 99 ? -9.712 7.891 -7.286 1.00 77.81 99 VAL A C 1
ATOM 794 O O . VAL A 1 99 ? -9.808 6.763 -6.806 1.00 77.81 99 VAL A O 1
ATOM 797 N N . ARG A 1 100 ? -8.828 8.780 -6.823 1.00 74.81 100 ARG A N 1
ATOM 798 C CA . ARG A 1 100 ? -7.918 8.473 -5.720 1.00 74.81 100 ARG A CA 1
ATOM 799 C C . ARG A 1 100 ? -8.675 8.244 -4.422 1.00 74.81 100 ARG A C 1
ATOM 801 O O . ARG A 1 100 ? -8.333 7.333 -3.681 1.00 74.81 100 ARG A O 1
ATOM 808 N N . GLU A 1 101 ? -9.679 9.065 -4.159 1.00 76.12 101 GLU A N 1
ATOM 809 C CA . GLU A 1 101 ? -10.465 9.003 -2.933 1.00 76.12 101 GLU A CA 1
ATOM 810 C C . GLU A 1 101 ? -11.417 7.806 -2.945 1.00 76.12 101 GLU A C 1
ATOM 812 O O . GLU A 1 101 ? -11.549 7.128 -1.930 1.00 76.12 101 GLU A O 1
ATOM 817 N N . CYS A 1 102 ? -11.945 7.423 -4.112 1.00 81.56 102 CYS A N 1
ATOM 818 C CA . CYS A 1 102 ? -12.647 6.147 -4.264 1.00 81.56 102 CYS A CA 1
ATOM 819 C C . CYS A 1 102 ? -11.760 4.953 -3.872 1.00 81.56 102 CYS A C 1
ATOM 821 O O . CYS A 1 102 ? -12.208 4.076 -3.1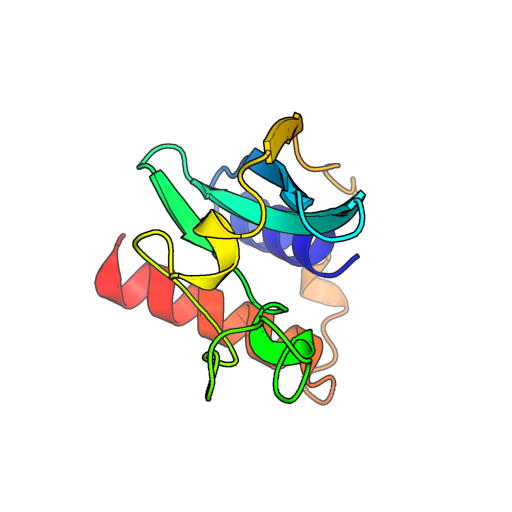34 1.00 81.56 102 CYS A O 1
ATOM 823 N N . LYS A 1 103 ? -10.489 4.941 -4.307 1.00 85.81 103 LYS A N 1
ATOM 824 C CA . LYS A 1 103 ? -9.540 3.885 -3.921 1.00 85.81 103 LYS A CA 1
ATOM 825 C C . LYS A 1 103 ? -9.260 3.860 -2.416 1.00 85.81 103 LYS A C 1
ATOM 827 O O . LYS A 1 103 ? -9.045 2.782 -1.872 1.00 85.81 103 LYS A O 1
ATOM 832 N N . LEU A 1 104 ? -9.264 5.016 -1.742 1.00 82.81 104 LEU A N 1
ATOM 833 C CA . LEU A 1 104 ? -9.122 5.080 -0.280 1.00 82.81 104 LEU A CA 1
ATOM 834 C C . LEU A 1 104 ? -10.257 4.322 0.408 1.00 82.81 104 LEU A C 1
ATOM 836 O O . LEU A 1 104 ? -10.009 3.469 1.260 1.00 82.81 104 LEU A O 1
ATOM 840 N N . CYS A 1 105 ? -11.496 4.612 0.014 1.00 82.06 105 CYS A N 1
ATOM 841 C CA . CYS A 1 105 ? -12.673 3.982 0.599 1.00 82.06 105 CYS A CA 1
ATOM 842 C C . CYS A 1 105 ? -12.734 2.485 0.293 1.00 82.06 105 CYS A C 1
ATOM 844 O O . CYS A 1 105 ? -13.038 1.694 1.180 1.00 82.06 105 CYS A O 1
ATOM 846 N N . GLU A 1 106 ? -12.394 2.074 -0.929 1.00 88.50 106 GLU A N 1
ATOM 847 C CA . GLU A 1 106 ? -12.344 0.656 -1.288 1.00 88.50 106 GLU A CA 1
ATOM 848 C C . GLU A 1 106 ? -11.259 -0.095 -0.500 1.00 88.50 106 GLU A C 1
ATOM 850 O O . GLU A 1 106 ? -11.543 -1.152 0.062 1.00 88.50 106 GLU A O 1
ATOM 855 N N . ALA A 1 107 ? -10.053 0.469 -0.358 1.00 88.31 107 ALA A N 1
ATOM 856 C CA . ALA A 1 107 ? -9.001 -0.123 0.470 1.00 88.31 107 ALA A CA 1
ATOM 857 C C . ALA A 1 107 ? -9.442 -0.286 1.934 1.00 88.31 107 ALA A C 1
ATOM 859 O O . ALA A 1 107 ? -9.206 -1.332 2.539 1.00 88.31 107 ALA A O 1
ATOM 860 N N . TYR A 1 108 ? -10.128 0.716 2.489 1.00 86.44 108 TYR A N 1
ATOM 861 C CA . TYR A 1 108 ? -10.682 0.650 3.840 1.00 86.44 108 TYR A CA 1
ATOM 862 C C . TYR A 1 108 ? -11.758 -0.429 3.989 1.00 86.44 108 TYR A C 1
ATOM 864 O O . TYR A 1 108 ? -11.718 -1.194 4.949 1.00 86.44 108 TYR A O 1
ATOM 872 N N . HIS A 1 109 ? -12.681 -0.551 3.032 1.00 88.19 109 HIS A N 1
ATOM 873 C CA . HIS A 1 109 ? -13.689 -1.612 3.059 1.00 88.19 109 HIS A CA 1
ATOM 874 C C . HIS A 1 109 ? -13.066 -3.007 2.948 1.00 88.19 109 HIS A C 1
ATOM 876 O O . HIS A 1 109 ? -13.446 -3.896 3.703 1.00 88.19 109 HIS A O 1
ATOM 882 N N . ILE A 1 110 ? -12.060 -3.199 2.087 1.00 90.00 110 ILE A N 1
ATOM 883 C CA . ILE A 1 110 ? -11.333 -4.475 2.007 1.00 90.00 110 ILE A CA 1
ATOM 884 C C . ILE A 1 110 ? -10.654 -4.797 3.344 1.00 90.00 110 ILE A C 1
ATOM 886 O O . ILE A 1 110 ? -10.656 -5.954 3.767 1.00 90.00 110 ILE A O 1
ATOM 890 N N . LEU A 1 111 ? -10.074 -3.789 4.000 1.00 87.94 111 LEU A N 1
ATOM 891 C CA . LEU A 1 111 ? -9.427 -3.945 5.297 1.00 87.94 111 LEU A CA 1
ATOM 892 C C . LEU A 1 111 ? -10.432 -4.354 6.385 1.00 87.94 111 LEU A C 1
ATOM 894 O O . LEU A 1 111 ? -10.177 -5.323 7.096 1.00 87.94 111 LEU A O 1
ATOM 898 N N . LEU A 1 112 ? -11.580 -3.673 6.461 1.00 87.00 112 LEU A N 1
ATOM 899 C CA . LEU A 1 112 ? -12.663 -4.004 7.392 1.00 87.00 112 LEU A CA 1
ATOM 900 C C . LEU A 1 112 ? -13.240 -5.402 7.158 1.00 87.00 112 LEU A C 1
ATOM 902 O O . LEU A 1 112 ? -13.471 -6.129 8.110 1.00 87.00 112 LEU A O 1
ATOM 906 N N . ASP A 1 113 ? -13.480 -5.787 5.906 1.00 90.31 113 ASP A N 1
ATOM 907 C CA . ASP A 1 113 ? -14.181 -7.039 5.604 1.00 90.31 113 ASP A CA 1
ATOM 908 C C . ASP A 1 113 ? -13.306 -8.285 5.811 1.00 90.31 113 ASP A C 1
ATOM 910 O O . ASP A 1 113 ? -13.826 -9.387 6.006 1.00 90.31 113 ASP A O 1
ATOM 914 N N . LYS A 1 114 ? -11.979 -8.146 5.687 1.00 89.19 114 LYS A N 1
ATOM 915 C CA . LYS A 1 114 ? -11.057 -9.294 5.627 1.00 89.19 114 LYS A CA 1
ATOM 916 C C . LYS A 1 114 ? -10.081 -9.394 6.789 1.00 89.19 114 LYS A C 1
ATOM 918 O O . LYS A 1 114 ? -9.548 -10.484 6.999 1.00 89.19 114 LYS A O 1
ATOM 923 N N . TYR A 1 115 ? -9.797 -8.296 7.483 1.00 84.19 115 TYR A N 1
ATOM 924 C CA . TYR A 1 115 ? -8.669 -8.235 8.412 1.00 84.19 115 TYR A CA 1
ATOM 925 C C . TYR A 1 115 ? -8.999 -7.641 9.787 1.00 84.19 115 TYR A C 1
ATOM 927 O O . TYR A 1 115 ? -8.158 -7.749 10.678 1.00 84.19 115 TYR A O 1
ATOM 935 N N . LEU A 1 116 ? -10.186 -7.053 9.973 1.00 80.94 116 LEU A N 1
ATOM 936 C CA . LEU A 1 116 ? -10.660 -6.476 11.239 1.00 80.94 116 LEU A CA 1
ATOM 937 C C . LEU A 1 116 ? -11.987 -7.117 11.667 1.00 80.94 116 LEU A C 1
ATOM 939 O O . LEU A 1 116 ? -12.221 -7.188 12.895 1.00 80.94 116 LEU A O 1
#

pLDDT: mean 85.69, std 11.17, range [53.94, 96.5]

Secondary structure (DSSP, 8-state):
-HHHHHHHHHHHTT--EEEEEEE-TTT--EEEEEEETT--EEESSGGGGTT-TTSPTT--SSEEESPPHHHHHT-SEEEEE-----SS-GGGG--TT-HHHHHHHHHHHHHHHHH-

Sequence (116 aa):
MGSELLAQYLFENNIETEMINGTSKMDNSHHVWLCTKDEITIDITADQFNGQEGMPSNIEPIIVGNEAPIHKIFSYERIIEKPICLMHPIYQDVDWTNVRECKLCEAYHILLDKYL